Protein AF-A0A238H101-F1 (afdb_monomer_lite)

pLDDT: mean 77.86, std 15.3, range [40.0, 95.19]

Structure (mmCIF, N/CA/C/O backbone):
data_AF-A0A238H101-F1
#
_entry.id   AF-A0A238H101-F1
#
loop_
_atom_site.group_PDB
_atom_site.id
_atom_site.type_symbol
_atom_site.label_atom_id
_atom_site.label_alt_id
_atom_site.label_comp_id
_atom_site.label_asym_id
_atom_site.label_entity_id
_atom_site.label_seq_id
_atom_site.pdbx_PDB_ins_code
_atom_site.Cartn_x
_atom_site.Cartn_y
_atom_site.Cartn_z
_atom_site.occupancy
_atom_site.B_iso_or_equiv
_atom_site.auth_seq_id
_atom_site.auth_comp_id
_atom_site.auth_asym_id
_atom_site.auth_atom_id
_atom_site.pdbx_PDB_model_num
ATOM 1 N N . MET A 1 1 ? 76.999 6.712 -113.921 1.00 61.25 1 MET A N 1
ATOM 2 C CA . MET A 1 1 ? 75.638 7.157 -113.519 1.00 61.25 1 MET A CA 1
ATOM 3 C C . MET A 1 1 ? 74.693 6.025 -113.085 1.00 61.25 1 MET A C 1
ATOM 5 O O . MET A 1 1 ? 73.845 6.280 -112.244 1.00 61.25 1 MET A O 1
ATOM 9 N N . LYS A 1 2 ? 74.802 4.788 -113.606 1.00 60.25 2 LYS A N 1
ATOM 10 C CA . LYS A 1 2 ? 73.872 3.681 -113.271 1.00 60.25 2 LYS A CA 1
ATOM 11 C C . LYS A 1 2 ? 74.015 3.133 -111.837 1.00 60.25 2 LYS A C 1
ATOM 13 O O . LYS A 1 2 ? 73.009 2.891 -111.186 1.00 60.25 2 LYS A O 1
ATOM 18 N N . ILE A 1 3 ? 75.243 3.022 -111.322 1.00 70.19 3 ILE A N 1
ATOM 19 C CA . ILE A 1 3 ? 75.528 2.465 -109.981 1.00 70.19 3 ILE A CA 1
ATOM 20 C C . ILE A 1 3 ? 74.992 3.369 -108.859 1.00 70.19 3 ILE A C 1
ATOM 22 O O . ILE A 1 3 ? 74.410 2.877 -107.901 1.00 70.19 3 ILE A O 1
ATOM 26 N N . LEU A 1 4 ? 75.090 4.694 -109.025 1.00 67.25 4 LEU A N 1
ATOM 27 C CA . LEU A 1 4 ? 74.541 5.668 -108.070 1.00 67.25 4 LEU A CA 1
ATOM 28 C C . LEU A 1 4 ? 73.012 5.558 -107.941 1.00 67.25 4 LEU A C 1
ATOM 30 O O . LEU A 1 4 ? 72.488 5.653 -106.838 1.00 67.25 4 LEU A O 1
ATOM 34 N N . ARG A 1 5 ? 72.307 5.289 -109.051 1.00 66.75 5 ARG A N 1
ATOM 35 C CA . ARG A 1 5 ? 70.846 5.086 -109.055 1.00 66.75 5 ARG A CA 1
ATOM 36 C C . ARG A 1 5 ? 70.436 3.754 -108.422 1.00 66.75 5 ARG A C 1
ATOM 38 O O . ARG A 1 5 ? 69.412 3.688 -107.750 1.00 66.75 5 ARG A O 1
ATOM 45 N N . ALA A 1 6 ? 71.233 2.705 -108.623 1.00 73.12 6 ALA A N 1
ATOM 46 C CA . ALA A 1 6 ? 71.000 1.401 -108.005 1.00 73.12 6 ALA A CA 1
ATOM 47 C C . ALA A 1 6 ? 71.229 1.446 -106.485 1.00 73.12 6 ALA A C 1
ATOM 49 O O . ALA A 1 6 ? 70.418 0.917 -105.730 1.00 73.12 6 ALA A O 1
ATOM 50 N N . ALA A 1 7 ? 72.274 2.144 -106.033 1.00 76.19 7 ALA A N 1
ATOM 51 C CA . ALA A 1 7 ? 72.551 2.337 -104.612 1.00 76.19 7 ALA A CA 1
ATOM 52 C C . ALA A 1 7 ? 71.434 3.127 -103.909 1.00 76.19 7 ALA A C 1
ATOM 54 O O . ALA A 1 7 ? 70.973 2.715 -102.848 1.00 76.19 7 ALA A O 1
ATOM 55 N N . SER A 1 8 ? 70.928 4.205 -104.522 1.00 74.75 8 SER A N 1
ATOM 56 C CA . SER A 1 8 ? 69.800 4.961 -103.958 1.00 74.75 8 SER A CA 1
ATOM 57 C C . SER A 1 8 ? 68.511 4.138 -103.885 1.00 74.75 8 SER A C 1
ATOM 59 O O . SER A 1 8 ? 67.759 4.267 -102.923 1.00 74.75 8 SER A O 1
ATOM 61 N N . LEU A 1 9 ? 68.271 3.263 -104.868 1.00 81.31 9 LEU A N 1
ATOM 62 C CA . LEU A 1 9 ? 67.124 2.351 -104.862 1.00 81.31 9 LEU A CA 1
ATOM 63 C C . LEU A 1 9 ? 67.244 1.303 -103.755 1.00 81.31 9 LEU A C 1
ATOM 65 O O . LEU A 1 9 ? 66.276 1.072 -103.042 1.00 81.31 9 LEU A O 1
ATOM 69 N N . ALA A 1 10 ? 68.427 0.717 -103.570 1.00 80.31 10 ALA A N 1
ATOM 70 C CA . ALA A 1 10 ? 68.665 -0.277 -102.527 1.00 80.31 10 ALA A CA 1
ATOM 71 C C . ALA A 1 10 ? 68.526 0.312 -101.112 1.00 80.31 10 ALA A C 1
ATOM 73 O O . ALA A 1 10 ? 67.906 -0.310 -100.249 1.00 80.31 10 ALA A O 1
ATOM 74 N N . ILE A 1 11 ? 69.046 1.523 -100.886 1.00 80.81 11 ILE A N 1
ATOM 75 C CA . ILE A 1 11 ? 68.935 2.237 -99.603 1.00 80.81 11 ILE A CA 1
ATOM 76 C C . ILE A 1 11 ? 67.481 2.643 -99.334 1.00 80.81 11 ILE A C 1
ATOM 78 O O . ILE A 1 11 ? 66.971 2.439 -98.234 1.00 80.81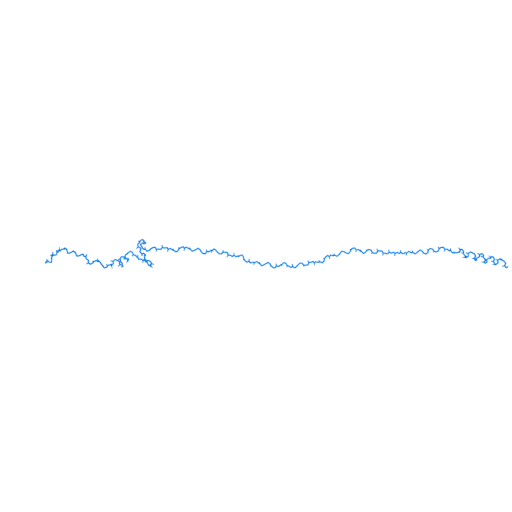 11 ILE A O 1
ATOM 82 N N . GLY A 1 12 ? 66.785 3.162 -100.351 1.00 79.12 12 GLY A N 1
ATOM 83 C CA . GLY A 1 12 ? 65.360 3.469 -100.248 1.00 79.12 12 GLY A CA 1
ATOM 84 C C . GLY A 1 12 ? 64.535 2.227 -99.915 1.00 79.12 12 GLY A C 1
ATOM 85 O O . GLY A 1 12 ? 63.669 2.280 -99.050 1.00 79.12 12 GLY A O 1
ATOM 86 N N . PHE A 1 13 ? 64.854 1.088 -100.535 1.00 78.69 13 PHE A N 1
ATOM 87 C CA . PHE A 1 13 ? 64.160 -0.170 -100.280 1.00 78.69 13 PHE A CA 1
ATOM 88 C C . PHE A 1 13 ? 64.410 -0.684 -98.858 1.00 78.69 13 PHE A C 1
ATOM 90 O O . PHE A 1 13 ? 63.467 -1.084 -98.192 1.00 78.69 13 PHE A O 1
ATOM 97 N N . THR A 1 14 ? 65.639 -0.607 -98.341 1.00 75.69 14 THR A N 1
ATOM 98 C CA . THR A 1 14 ? 65.942 -1.026 -96.957 1.00 75.69 14 THR A CA 1
ATOM 99 C C . THR A 1 14 ? 65.297 -0.125 -95.905 1.00 75.69 14 THR A C 1
ATOM 101 O O . THR A 1 14 ? 64.845 -0.632 -94.881 1.00 75.69 14 THR A O 1
ATOM 104 N N . ALA A 1 15 ? 65.165 1.179 -96.165 1.00 75.06 15 ALA A N 1
ATOM 105 C CA . ALA A 1 15 ? 64.456 2.094 -95.270 1.00 75.06 15 ALA A CA 1
ATOM 106 C C . ALA A 1 15 ? 62.962 1.741 -95.117 1.00 75.06 15 ALA A C 1
ATOM 108 O O . ALA A 1 15 ? 62.398 1.942 -94.044 1.00 75.06 15 ALA A O 1
ATOM 109 N N . LEU A 1 16 ? 62.338 1.158 -96.148 1.00 73.44 16 LEU A N 1
ATOM 110 C CA . LEU A 1 16 ? 60.937 0.715 -96.095 1.00 73.44 16 LEU A CA 1
ATOM 111 C C . LEU A 1 16 ? 60.719 -0.508 -95.189 1.00 73.44 16 LEU A C 1
ATOM 113 O O . LEU A 1 16 ? 59.608 -0.705 -94.707 1.00 73.44 16 LEU A O 1
ATOM 117 N N . PHE A 1 17 ? 61.755 -1.311 -94.929 1.00 70.00 17 PHE A N 1
ATOM 118 C CA . PHE A 1 17 ? 61.672 -2.489 -94.052 1.00 70.00 17 PHE A CA 1
ATOM 119 C C . PHE A 1 17 ? 62.157 -2.220 -92.619 1.00 70.00 17 PHE A C 1
ATOM 121 O O . PHE A 1 17 ? 62.110 -3.117 -91.782 1.00 70.00 17 PHE A O 1
ATOM 128 N N . ALA A 1 18 ? 62.592 -0.995 -92.302 1.00 73.44 18 ALA A N 1
ATOM 129 C CA . ALA A 1 18 ? 63.138 -0.641 -90.989 1.00 73.44 18 ALA A CA 1
ATOM 130 C C . ALA A 1 18 ? 62.073 -0.445 -89.884 1.00 73.44 18 ALA A C 1
ATOM 132 O O . ALA A 1 18 ? 62.400 -0.023 -88.773 1.00 73.44 18 ALA A O 1
ATOM 133 N N . SER A 1 19 ? 60.798 -0.736 -90.154 1.00 64.81 19 SER A N 1
ATOM 134 C CA . SER A 1 19 ? 59.721 -0.591 -89.173 1.00 64.81 19 SER A CA 1
ATOM 135 C C . SER A 1 19 ? 59.746 -1.722 -88.140 1.00 64.81 19 SER A C 1
ATOM 137 O O . SER A 1 19 ? 59.176 -2.791 -88.342 1.00 64.81 19 SER A O 1
ATOM 139 N N . GLY A 1 20 ? 60.401 -1.472 -87.005 1.00 72.12 20 GLY A N 1
ATOM 140 C CA . GLY A 1 20 ? 60.267 -2.298 -85.806 1.00 72.12 20 GLY A CA 1
ATOM 141 C C . GLY A 1 20 ? 58.871 -2.165 -85.186 1.00 72.12 20 GLY A C 1
ATOM 142 O O . GLY A 1 20 ? 58.291 -1.079 -85.164 1.00 72.12 20 GLY A O 1
ATOM 143 N N . ILE A 1 21 ? 58.326 -3.266 -84.663 1.00 65.88 21 ILE A N 1
ATOM 144 C CA . ILE A 1 21 ? 57.053 -3.254 -83.932 1.00 65.88 21 ILE A CA 1
ATOM 145 C C . ILE A 1 21 ? 57.305 -2.616 -82.559 1.00 65.88 21 ILE A C 1
ATOM 147 O O . ILE A 1 21 ? 57.847 -3.256 -81.659 1.00 65.88 21 ILE A O 1
ATOM 151 N N . VAL A 1 22 ? 56.915 -1.352 -82.383 1.00 66.94 22 VAL A N 1
ATOM 152 C CA . VAL A 1 22 ? 56.867 -0.721 -81.057 1.00 66.94 22 VAL A CA 1
ATOM 153 C C . VAL A 1 22 ? 55.576 -1.166 -80.375 1.00 66.94 22 VAL A C 1
ATOM 155 O O . VAL A 1 22 ? 54.504 -0.616 -80.614 1.00 66.94 22 VAL A O 1
ATOM 158 N N . LEU A 1 23 ? 55.670 -2.185 -79.521 1.00 67.19 23 LEU A N 1
ATOM 159 C CA . LEU A 1 23 ? 54.603 -2.532 -78.585 1.00 67.19 23 LEU A CA 1
ATOM 160 C C . LEU A 1 23 ? 54.648 -1.534 -77.423 1.00 67.19 23 LEU A C 1
ATOM 162 O O . LEU A 1 23 ? 55.274 -1.785 -76.395 1.00 67.19 23 LEU A O 1
ATOM 166 N N . ALA A 1 24 ? 54.004 -0.379 -77.592 1.00 71.56 24 ALA A N 1
ATOM 167 C CA . ALA A 1 24 ? 53.732 0.519 -76.477 1.00 71.56 24 ALA A CA 1
ATOM 168 C C . ALA A 1 24 ? 52.676 -0.149 -75.582 1.00 71.56 24 ALA A C 1
ATOM 170 O O . ALA A 1 24 ? 51.474 0.013 -75.780 1.00 71.56 24 ALA A O 1
ATOM 171 N N . GLY A 1 25 ? 53.127 -0.989 -74.650 1.00 74.81 25 GLY A N 1
ATOM 172 C CA . GLY A 1 25 ? 52.252 -1.661 -73.698 1.00 74.81 25 GLY A CA 1
ATOM 173 C C . GLY A 1 25 ? 51.564 -0.635 -72.804 1.00 74.81 25 GLY A C 1
ATOM 174 O O . GLY A 1 25 ? 52.190 -0.076 -71.905 1.00 74.81 25 GLY A O 1
ATOM 175 N N . VAL A 1 26 ? 50.278 -0.381 -73.044 1.00 77.44 26 VAL A N 1
ATOM 176 C CA . VAL A 1 26 ? 49.462 0.462 -72.167 1.00 77.44 26 VAL A CA 1
ATOM 177 C C . VAL A 1 26 ? 48.949 -0.407 -71.026 1.00 77.44 26 VAL A C 1
ATOM 179 O O . VAL A 1 26 ? 48.123 -1.293 -71.232 1.00 77.44 26 VAL A O 1
ATOM 182 N N . ASN A 1 27 ? 49.443 -0.151 -69.816 1.00 85.38 27 ASN A N 1
ATOM 183 C CA . ASN A 1 27 ? 48.938 -0.783 -68.603 1.00 85.38 27 ASN A CA 1
ATOM 184 C C . ASN A 1 27 ? 47.960 0.163 -67.911 1.00 85.38 27 ASN A C 1
ATOM 186 O O . ASN A 1 27 ? 48.336 1.260 -67.499 1.00 85.38 27 ASN A O 1
ATOM 190 N N . VAL A 1 28 ? 46.712 -0.279 -67.769 1.00 81.50 28 VAL A N 1
ATOM 191 C CA . VAL A 1 28 ? 45.685 0.436 -67.010 1.00 81.50 28 VAL A CA 1
ATOM 192 C C . VAL A 1 28 ? 45.486 -0.290 -65.687 1.00 81.50 28 VAL A C 1
ATOM 194 O O . VAL A 1 28 ? 44.939 -1.389 -65.644 1.00 81.50 28 VAL A O 1
ATOM 197 N N . GLY A 1 29 ? 45.951 0.326 -64.603 1.00 86.56 29 GLY A N 1
ATOM 198 C CA . GLY A 1 29 ? 45.656 -0.128 -63.250 1.00 86.56 29 GLY A CA 1
ATOM 199 C C . GLY A 1 29 ? 44.347 0.485 -62.768 1.00 86.56 29 GLY A C 1
ATOM 200 O O . GLY A 1 29 ? 44.238 1.707 -62.689 1.00 86.56 29 GLY A O 1
ATOM 201 N N . ILE A 1 30 ? 43.366 -0.349 -62.426 1.00 84.44 30 ILE A N 1
ATOM 202 C CA . ILE A 1 30 ? 42.133 0.094 -61.768 1.00 84.44 30 ILE A CA 1
ATOM 203 C C . ILE A 1 30 ? 42.224 -0.315 -60.303 1.00 84.44 30 ILE A C 1
ATOM 205 O O . ILE A 1 30 ? 42.272 -1.502 -59.984 1.00 84.44 30 ILE A O 1
ATOM 209 N N . ASN A 1 31 ? 42.253 0.668 -59.407 1.00 82.19 31 ASN A N 1
ATOM 210 C CA . ASN A 1 31 ? 42.154 0.408 -57.979 1.00 82.19 31 ASN A CA 1
ATOM 211 C C . ASN A 1 31 ? 40.673 0.377 -57.586 1.00 82.19 31 ASN A C 1
ATOM 213 O O . ASN A 1 31 ? 39.999 1.405 -57.613 1.00 82.19 31 ASN A O 1
ATOM 217 N N . VAL A 1 32 ? 40.161 -0.808 -57.252 1.00 81.88 32 VAL A N 1
ATOM 218 C CA . VAL A 1 32 ? 38.811 -0.953 -56.700 1.00 81.88 32 VAL A CA 1
ATOM 219 C C . VAL A 1 32 ? 38.930 -0.924 -55.183 1.00 81.88 32 VAL A C 1
ATOM 221 O O . VAL A 1 32 ? 39.160 -1.945 -54.537 1.00 81.88 32 VAL A O 1
ATOM 224 N N . GLY A 1 33 ? 38.809 0.273 -54.618 1.00 81.44 33 GLY A N 1
ATOM 225 C CA . GLY A 1 33 ? 38.718 0.444 -53.176 1.00 81.44 33 GLY A CA 1
ATOM 226 C C . GLY A 1 33 ? 37.369 -0.064 -52.684 1.00 81.44 33 GLY A C 1
ATOM 227 O O . GLY A 1 33 ? 36.350 0.587 -52.903 1.00 81.44 33 GLY A O 1
ATOM 228 N N . VAL A 1 34 ? 37.348 -1.214 -52.012 1.00 83.38 34 VAL A N 1
ATOM 229 C CA . VAL A 1 34 ? 36.191 -1.604 -51.201 1.00 83.38 34 VAL A CA 1
ATOM 230 C C . VAL A 1 34 ? 36.375 -0.940 -49.837 1.00 83.38 34 VAL A C 1
ATOM 232 O O . VAL A 1 34 ? 37.346 -1.265 -49.148 1.00 83.38 34 VAL A O 1
ATOM 235 N N . PRO A 1 35 ? 35.516 0.019 -49.445 1.00 82.00 35 PRO A N 1
ATOM 236 C CA . PRO A 1 35 ? 35.638 0.646 -48.140 1.00 82.00 35 PRO A CA 1
ATOM 237 C C .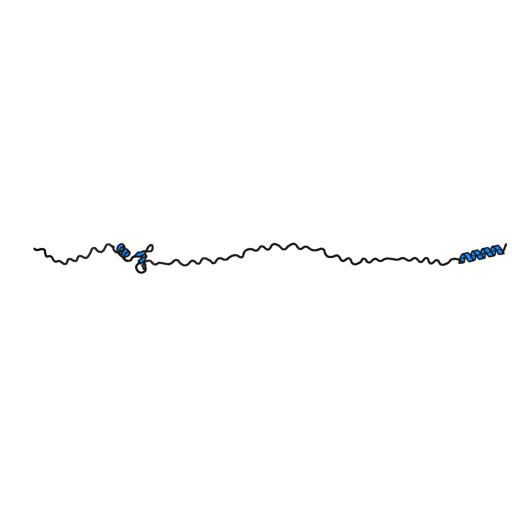 PRO A 1 35 ? 35.487 -0.417 -47.052 1.00 82.00 35 PRO A C 1
ATOM 239 O O . PRO A 1 35 ? 34.604 -1.276 -47.120 1.00 82.00 35 PRO A O 1
ATOM 242 N N . ALA A 1 36 ? 36.371 -0.365 -46.056 1.00 84.62 36 ALA A N 1
ATOM 243 C CA . ALA A 1 36 ? 36.288 -1.254 -44.909 1.00 84.62 36 ALA A CA 1
ATOM 244 C C . ALA A 1 36 ? 34.927 -1.075 -44.209 1.00 84.62 36 ALA A C 1
ATOM 246 O O . ALA A 1 36 ? 34.419 0.051 -44.152 1.00 84.62 36 ALA A O 1
ATOM 247 N N . PRO A 1 37 ? 34.331 -2.150 -43.661 1.00 83.69 37 PRO A N 1
ATOM 248 C CA . PRO A 1 37 ? 33.076 -2.045 -42.934 1.00 83.69 37 PRO A CA 1
ATOM 249 C C . PRO A 1 37 ? 33.209 -1.046 -41.782 1.00 83.69 37 PRO A C 1
ATOM 251 O O . PRO A 1 37 ? 34.031 -1.224 -40.882 1.00 83.69 37 PRO A O 1
ATOM 254 N N . VAL A 1 38 ? 32.399 0.011 -41.807 1.00 88.31 38 VAL A N 1
ATOM 255 C CA . VAL A 1 38 ? 32.323 0.970 -40.704 1.00 88.31 38 VAL A CA 1
ATOM 256 C C . VAL A 1 38 ? 31.319 0.437 -39.696 1.00 88.31 38 VAL A C 1
ATOM 258 O O . VAL A 1 38 ? 30.120 0.385 -39.968 1.00 88.31 38 VAL A O 1
ATOM 261 N N . TYR A 1 39 ? 31.809 0.038 -38.525 1.00 86.56 39 TYR A N 1
ATOM 262 C CA . TYR A 1 39 ? 30.935 -0.303 -37.412 1.00 86.56 39 TYR A CA 1
ATOM 263 C C . TYR A 1 39 ? 30.508 0.977 -36.696 1.00 86.56 39 TYR A C 1
ATOM 265 O O . TYR A 1 39 ? 31.315 1.638 -36.042 1.00 86.56 39 TYR A O 1
ATOM 273 N N . VAL A 1 40 ? 29.231 1.330 -36.825 1.00 87.94 40 VAL A N 1
ATOM 274 C CA . VAL A 1 40 ? 28.633 2.430 -36.067 1.00 87.94 40 VAL A CA 1
ATOM 275 C C . VAL A 1 40 ? 28.028 1.846 -34.800 1.00 87.94 40 VAL A C 1
ATOM 277 O O . VAL A 1 40 ? 27.080 1.063 -34.858 1.00 87.94 40 VAL A O 1
ATOM 280 N N . ALA A 1 41 ? 28.580 2.224 -33.649 1.00 89.69 41 ALA A N 1
ATOM 281 C CA . ALA A 1 41 ? 27.949 1.913 -32.376 1.00 89.69 41 ALA A CA 1
ATOM 282 C C . ALA A 1 41 ? 26.594 2.645 -32.295 1.00 89.69 41 ALA A C 1
ATOM 284 O O . ALA A 1 41 ? 26.539 3.842 -32.595 1.00 89.69 41 ALA A O 1
ATOM 285 N N . PRO A 1 42 ? 25.505 1.964 -31.896 1.00 88.00 42 PRO A N 1
ATOM 286 C CA . PRO A 1 42 ? 24.221 2.617 -31.683 1.00 88.00 42 PRO A CA 1
ATOM 287 C C . PRO A 1 42 ? 24.343 3.754 -30.666 1.00 88.00 42 PRO A C 1
ATOM 289 O O . PRO A 1 42 ? 25.037 3.623 -29.656 1.00 88.00 42 PRO A O 1
ATOM 292 N N . ALA A 1 43 ? 23.647 4.863 -30.919 1.00 90.56 43 ALA A N 1
ATOM 293 C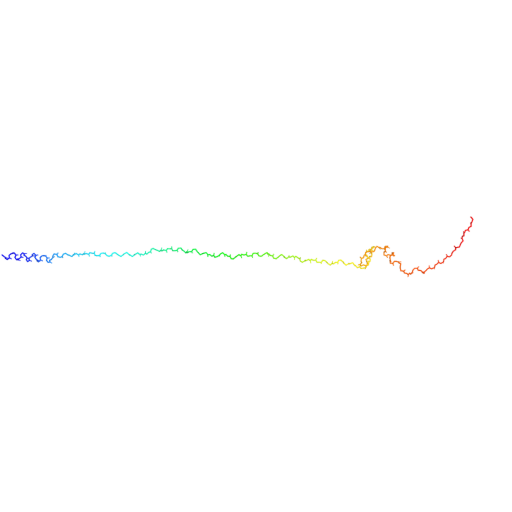 CA . ALA A 1 43 ? 23.573 5.952 -29.956 1.00 90.56 43 ALA A CA 1
ATOM 294 C C . ALA A 1 43 ? 22.907 5.460 -28.653 1.00 90.56 43 ALA A C 1
ATOM 296 O O . ALA A 1 43 ? 21.931 4.704 -28.722 1.00 90.56 43 ALA A O 1
ATOM 297 N N . PRO A 1 44 ? 23.388 5.888 -27.471 1.00 88.50 44 PRO A N 1
ATOM 298 C CA . PRO A 1 44 ? 22.721 5.584 -26.213 1.00 88.50 44 PRO A CA 1
ATOM 299 C C . PRO A 1 44 ? 21.280 6.102 -26.230 1.00 88.50 44 PRO A C 1
ATOM 301 O O . PRO A 1 44 ? 21.039 7.290 -26.449 1.00 88.50 44 PRO A O 1
ATOM 304 N N . VAL A 1 45 ? 20.319 5.213 -25.986 1.00 91.56 45 VAL A N 1
ATOM 305 C CA . VAL A 1 45 ? 18.916 5.594 -25.801 1.00 91.56 45 VAL A CA 1
ATOM 306 C C . VAL A 1 45 ? 18.686 5.829 -24.317 1.00 91.56 45 VAL A C 1
ATOM 308 O O . VAL A 1 45 ? 18.760 4.899 -23.514 1.00 91.56 45 VAL A O 1
ATOM 311 N N . TYR A 1 46 ? 18.400 7.075 -23.948 1.00 90.12 46 TYR A N 1
ATOM 312 C CA . TYR A 1 46 ? 18.004 7.407 -22.586 1.00 90.12 46 TYR A CA 1
ATOM 313 C C . TYR A 1 46 ? 16.513 7.147 -22.406 1.00 90.12 46 TYR A C 1
ATOM 315 O O . TYR A 1 46 ? 15.677 7.785 -23.045 1.00 90.12 46 TYR A O 1
ATOM 323 N N . ALA A 1 47 ? 16.183 6.215 -21.514 1.00 89.38 47 ALA A N 1
ATOM 324 C CA . ALA A 1 47 ? 14.820 6.068 -21.036 1.00 89.38 47 ALA A CA 1
ATOM 325 C C . ALA A 1 47 ? 14.513 7.188 -20.027 1.00 89.38 47 ALA A C 1
ATOM 327 O O . ALA A 1 47 ? 15.366 7.503 -19.189 1.00 89.38 47 ALA A O 1
ATOM 328 N N . PRO A 1 48 ? 13.313 7.789 -20.076 1.00 91.56 48 PRO A N 1
ATOM 329 C CA . PRO A 1 48 ? 12.882 8.685 -19.019 1.00 91.56 48 PRO A CA 1
ATOM 330 C C . PRO A 1 48 ? 12.827 7.929 -17.681 1.00 91.56 48 PRO A C 1
ATOM 332 O O . PRO A 1 48 ? 12.523 6.731 -17.661 1.00 91.56 48 PRO A O 1
ATOM 335 N N . PRO A 1 49 ? 13.120 8.608 -16.558 1.00 90.75 49 PRO A N 1
ATOM 336 C CA . PRO A 1 49 ? 13.017 7.993 -15.246 1.00 90.75 49 PRO A CA 1
ATOM 337 C C . PRO A 1 49 ? 11.574 7.527 -14.987 1.00 90.75 49 PRO A C 1
ATOM 339 O O . PRO A 1 49 ? 10.627 8.188 -15.428 1.00 90.75 49 PRO A O 1
ATOM 342 N N . PRO A 1 50 ? 11.384 6.398 -14.281 1.00 91.62 50 PRO A N 1
ATOM 343 C CA . PRO A 1 50 ? 10.055 5.912 -13.940 1.00 91.62 50 PRO A CA 1
ATOM 344 C C . PRO A 1 50 ? 9.291 6.947 -13.096 1.00 91.62 50 PRO A C 1
ATOM 346 O O . PRO A 1 50 ? 9.911 7.710 -12.346 1.00 91.62 50 PRO A O 1
ATOM 349 N N . PRO A 1 51 ? 7.951 6.990 -13.203 1.00 91.94 51 PRO A N 1
ATOM 350 C CA . PRO A 1 51 ? 7.142 7.930 -12.443 1.00 91.94 51 PRO A CA 1
ATOM 351 C C . PRO A 1 51 ? 7.336 7.735 -10.928 1.00 91.94 51 PRO A C 1
ATOM 353 O O . PRO A 1 51 ? 7.545 6.604 -10.477 1.00 91.94 51 PRO A O 1
ATOM 356 N N . PRO A 1 52 ? 7.247 8.813 -10.126 1.00 88.88 52 PRO A N 1
ATOM 357 C CA . PRO A 1 52 ? 7.385 8.723 -8.678 1.00 88.88 52 PRO A CA 1
ATOM 358 C C . PRO A 1 52 ? 6.342 7.780 -8.075 1.00 88.88 52 PRO A C 1
ATOM 360 O O . PRO A 1 52 ? 5.145 7.911 -8.334 1.00 88.88 52 PRO A O 1
ATOM 363 N N . VAL A 1 53 ? 6.791 6.853 -7.229 1.00 89.12 53 VAL A N 1
ATOM 364 C CA . VAL A 1 53 ? 5.889 6.009 -6.441 1.00 89.12 53 VAL A CA 1
ATOM 365 C C . VAL A 1 53 ? 5.449 6.798 -5.213 1.00 89.12 53 VAL A C 1
ATOM 367 O O . VAL A 1 53 ? 6.251 7.069 -4.319 1.00 89.12 53 VAL A O 1
ATOM 370 N N . VAL A 1 54 ? 4.171 7.173 -5.167 1.00 86.62 54 VAL A N 1
ATOM 371 C CA . VAL A 1 54 ? 3.570 7.796 -3.984 1.00 86.62 54 VAL A CA 1
ATOM 372 C C . VAL A 1 54 ? 3.122 6.691 -3.034 1.00 86.62 54 VAL A C 1
ATOM 374 O O . VAL A 1 54 ? 2.152 5.983 -3.298 1.00 86.62 54 VAL A O 1
ATOM 377 N N . TYR A 1 55 ? 3.831 6.546 -1.917 1.00 84.00 55 TYR A N 1
ATOM 378 C CA . TYR A 1 55 ? 3.407 5.667 -0.833 1.00 84.00 55 TYR A CA 1
ATOM 379 C C . TYR A 1 55 ? 2.387 6.392 0.035 1.00 84.00 55 TYR A C 1
ATOM 381 O O . TYR A 1 55 ? 2.716 7.341 0.745 1.00 84.00 55 TYR A O 1
ATOM 389 N N . GLN A 1 56 ? 1.143 5.928 -0.019 1.00 86.62 56 GLN A N 1
ATOM 390 C CA . GLN A 1 56 ? 0.134 6.321 0.954 1.00 86.62 56 GLN A CA 1
ATOM 391 C C . GLN A 1 56 ? 0.281 5.461 2.220 1.00 86.62 56 GLN A C 1
ATOM 393 O O . GLN A 1 56 ? 0.450 4.242 2.107 1.00 86.62 56 GLN A O 1
ATOM 398 N N . PRO A 1 57 ? 0.229 6.062 3.422 1.00 87.25 57 PRO A N 1
ATOM 399 C CA . PRO A 1 57 ? 0.205 5.305 4.665 1.00 87.25 57 PRO A CA 1
ATOM 400 C C . PRO A 1 57 ? -0.964 4.319 4.671 1.00 87.25 57 PRO A C 1
ATOM 402 O O . PRO A 1 57 ? -2.073 4.660 4.255 1.00 87.25 57 PRO A O 1
ATOM 405 N N . ALA A 1 58 ? -0.723 3.102 5.159 1.00 87.06 58 ALA A N 1
ATOM 406 C CA . ALA A 1 58 ? -1.800 2.143 5.358 1.00 87.06 58 ALA A CA 1
ATOM 407 C C . ALA A 1 58 ? -2.825 2.718 6.359 1.00 87.06 58 ALA A C 1
ATOM 409 O O . ALA A 1 58 ? -2.418 3.285 7.380 1.00 87.06 58 ALA A O 1
ATOM 410 N N . PRO A 1 59 ? -4.138 2.588 6.098 1.00 84.81 59 PRO A N 1
ATOM 411 C CA . PRO A 1 59 ? -5.153 3.039 7.036 1.00 84.81 59 PRO A CA 1
ATOM 412 C C . PRO A 1 59 ? -5.024 2.269 8.354 1.00 84.81 59 PRO A C 1
ATOM 414 O O . PRO A 1 59 ? -5.055 1.038 8.385 1.00 84.81 59 PRO A O 1
ATOM 417 N N . VAL A 1 60 ? -4.880 3.009 9.453 1.00 89.12 60 VAL A N 1
ATOM 418 C CA . VAL A 1 60 ? -4.871 2.444 10.804 1.00 89.12 60 VAL A CA 1
ATOM 419 C C . VAL A 1 60 ? 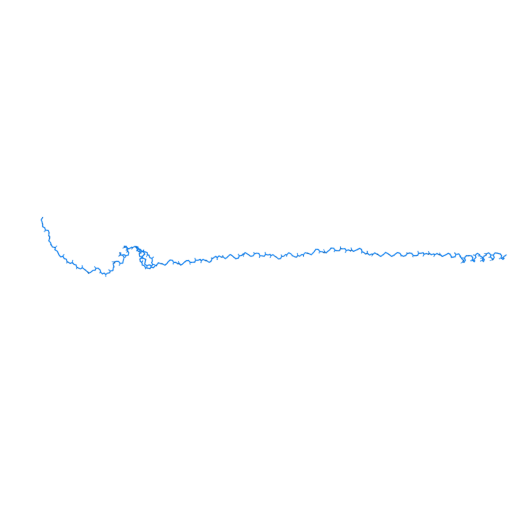-6.318 2.266 11.246 1.00 89.12 60 VAL A C 1
ATOM 421 O O . VAL A 1 60 ? -7.012 3.239 11.536 1.00 89.12 60 VAL A O 1
ATOM 424 N N . TYR A 1 61 ? -6.782 1.019 11.300 1.00 85.94 61 TYR A N 1
ATOM 425 C CA . TYR A 1 61 ? -8.082 0.702 11.882 1.00 85.94 61 TYR A CA 1
ATOM 426 C C . TYR A 1 61 ? -7.976 0.707 13.403 1.00 85.94 61 TYR A C 1
ATOM 428 O O . TYR A 1 61 ? -7.327 -0.153 13.998 1.00 85.94 61 TYR A O 1
ATOM 436 N N . MET A 1 62 ? -8.630 1.677 14.036 1.00 86.38 62 MET A N 1
ATOM 437 C CA . MET A 1 62 ? -8.834 1.643 15.477 1.00 86.38 62 MET A CA 1
ATOM 438 C C . MET A 1 62 ? -9.977 0.681 15.816 1.00 86.38 62 MET A C 1
ATOM 440 O O . MET A 1 62 ? -11.020 0.723 15.155 1.00 86.38 62 MET A O 1
ATOM 444 N N . PRO A 1 63 ? -9.819 -0.166 16.847 1.00 85.81 63 PRO A N 1
ATOM 445 C CA . PRO A 1 63 ? -10.928 -0.957 17.353 1.00 85.81 63 PRO A CA 1
ATOM 446 C C . PRO A 1 63 ? -12.055 -0.028 17.812 1.00 85.81 63 PRO A C 1
ATOM 448 O O . PRO A 1 63 ? -11.813 1.011 18.431 1.00 85.81 63 PRO A O 1
ATOM 451 N N . ALA A 1 64 ? -13.293 -0.405 17.491 1.00 86.06 64 ALA A N 1
ATOM 452 C CA . ALA A 1 64 ? -14.461 0.331 17.947 1.00 86.06 64 ALA A CA 1
ATOM 453 C C . ALA A 1 64 ? -14.497 0.343 19.488 1.00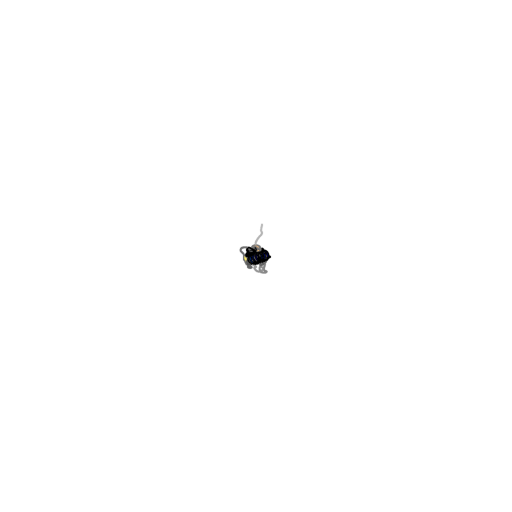 86.06 64 ALA A C 1
ATOM 455 O O . ALA A 1 64 ? -14.209 -0.687 20.108 1.00 86.06 64 ALA A O 1
ATOM 456 N N . PRO A 1 65 ? -14.848 1.475 20.124 1.00 83.19 65 PRO A N 1
ATOM 457 C CA . PRO A 1 65 ? -15.020 1.515 21.567 1.00 83.19 65 PRO A CA 1
ATOM 458 C C . PRO A 1 65 ? -16.104 0.519 21.990 1.00 83.19 65 PRO A C 1
ATOM 460 O O . PRO A 1 65 ? -17.227 0.542 21.485 1.00 83.19 65 PRO A O 1
ATOM 463 N N . VAL A 1 66 ? -15.756 -0.367 22.923 1.00 86.31 66 VAL A N 1
ATOM 464 C CA . VAL A 1 66 ? -16.708 -1.294 23.538 1.00 86.31 66 VAL A CA 1
ATOM 465 C C . VAL A 1 66 ? -17.401 -0.560 24.681 1.00 86.31 66 VAL A C 1
ATOM 467 O O . VAL A 1 66 ? -16.776 -0.248 25.694 1.00 86.31 66 VAL A O 1
ATOM 470 N N . TYR A 1 67 ? -18.695 -0.287 24.526 1.00 85.12 67 TYR A N 1
ATOM 471 C CA . TYR A 1 67 ? -19.515 0.258 25.604 1.00 85.12 67 TYR A CA 1
ATOM 472 C C . TYR A 1 67 ? -20.049 -0.887 26.464 1.00 85.12 67 TYR A C 1
ATOM 474 O O . TYR A 1 67 ? -20.855 -1.697 26.006 1.00 85.12 67 TYR A O 1
ATOM 482 N N . ALA A 1 68 ? -19.598 -0.957 27.715 1.00 86.38 68 ALA A N 1
ATOM 483 C CA . ALA A 1 68 ? -20.221 -1.828 28.701 1.00 86.38 68 ALA A CA 1
ATOM 484 C C . ALA A 1 68 ? -21.608 -1.271 29.080 1.00 86.38 68 ALA A C 1
ATOM 486 O O . ALA A 1 68 ? -21.763 -0.048 29.180 1.00 86.38 68 ALA A O 1
ATOM 487 N N . PRO A 1 69 ? -22.615 -2.132 29.309 1.00 83.31 69 PRO A N 1
ATOM 488 C CA . PRO A 1 69 ? -23.893 -1.681 29.839 1.00 83.31 69 PRO A CA 1
ATOM 489 C C . PRO A 1 69 ? -23.685 -1.023 31.207 1.00 83.31 69 PRO A C 1
ATOM 491 O O . PRO A 1 69 ? -22.912 -1.511 32.036 1.00 83.31 69 PRO A O 1
ATOM 494 N N . ALA A 1 70 ? -24.379 0.092 31.442 1.00 82.69 70 ALA A N 1
ATOM 495 C CA . ALA A 1 70 ? -24.366 0.743 32.745 1.00 82.69 70 ALA A CA 1
ATOM 496 C C . ALA A 1 70 ? -24.918 -0.217 33.819 1.00 82.69 70 ALA A C 1
ATOM 498 O O . ALA A 1 70 ? -25.870 -0.956 33.542 1.00 82.69 70 ALA A O 1
ATOM 499 N N . PRO A 1 71 ? -24.357 -0.216 35.041 1.00 81.44 71 PRO A N 1
ATOM 500 C CA . PRO A 1 71 ? -24.896 -1.018 36.131 1.00 81.44 71 PRO A CA 1
ATOM 501 C C . PRO A 1 71 ? -26.342 -0.603 36.428 1.00 81.44 71 PRO A C 1
ATOM 503 O O . PRO A 1 71 ? -26.641 0.581 36.587 1.00 81.44 71 PRO A O 1
ATOM 506 N N . VAL A 1 72 ? -27.237 -1.587 36.518 1.00 87.75 72 VAL A N 1
ATOM 507 C CA . VAL A 1 72 ? -28.645 -1.373 36.872 1.00 87.75 72 VAL A CA 1
ATOM 508 C C . VAL A 1 72 ? -28.815 -1.610 38.369 1.00 87.75 72 VAL A C 1
ATOM 510 O O . VAL A 1 72 ? -28.581 -2.714 38.855 1.00 87.75 72 VAL A O 1
ATOM 513 N N . ILE A 1 73 ? -29.233 -0.574 39.098 1.00 90.25 73 ILE A N 1
ATOM 514 C CA . ILE A 1 73 ? -29.589 -0.668 40.518 1.00 90.25 73 ILE A CA 1
ATOM 515 C C . ILE A 1 73 ? -31.109 -0.582 40.625 1.00 90.25 73 ILE A C 1
ATOM 517 O O . ILE A 1 73 ? -31.704 0.460 40.343 1.00 90.25 73 ILE A O 1
ATOM 521 N N . THR A 1 74 ? -31.745 -1.676 41.035 1.00 94.06 74 THR A N 1
ATOM 522 C CA . THR A 1 74 ? -33.195 -1.710 41.264 1.00 94.06 74 THR A CA 1
ATOM 523 C C . THR A 1 74 ? -33.555 -0.926 42.526 1.00 94.06 74 THR A C 1
ATOM 525 O O . THR A 1 74 ? -32.816 -0.952 43.511 1.00 94.06 74 THR A O 1
ATOM 528 N N . ILE A 1 75 ? -34.698 -0.238 42.520 1.00 94.19 75 ILE A N 1
ATOM 529 C CA . ILE A 1 75 ? -35.266 0.388 43.724 1.00 94.19 75 ILE A CA 1
ATOM 530 C C . ILE A 1 75 ? -35.526 -0.703 44.765 1.00 94.19 75 ILE A C 1
ATOM 532 O O . ILE A 1 75 ? -36.140 -1.722 44.448 1.00 94.19 75 ILE A O 1
ATOM 536 N N . GLY A 1 76 ? -35.063 -0.499 45.998 1.00 93.50 76 GLY A N 1
ATOM 537 C CA . GLY A 1 76 ? -35.240 -1.491 47.054 1.00 93.50 76 GLY A CA 1
ATOM 538 C C . GLY A 1 76 ? -34.077 -1.600 48.028 1.00 93.50 76 GLY A C 1
ATOM 539 O O . GLY A 1 76 ? -33.144 -0.798 48.030 1.00 93.50 76 GLY A O 1
ATOM 540 N N . TRP A 1 77 ? -34.149 -2.621 48.878 1.00 95.19 77 TRP A N 1
ATOM 541 C CA . TRP A 1 77 ? -33.118 -2.925 49.864 1.00 95.19 77 TRP A CA 1
ATOM 542 C C . TRP A 1 77 ? -31.926 -3.644 49.232 1.00 95.19 77 TRP A C 1
ATOM 544 O O . TRP A 1 77 ? -32.067 -4.714 48.649 1.00 95.19 77 TRP A O 1
ATOM 554 N N . HIS A 1 78 ? -30.743 -3.078 49.441 1.00 93.31 78 HIS A N 1
ATOM 555 C CA . HIS A 1 78 ? -29.435 -3.627 49.101 1.00 93.31 78 HIS A CA 1
ATOM 556 C C . HIS A 1 78 ? -28.653 -3.809 50.405 1.00 93.31 78 HIS A C 1
ATOM 558 O O . HIS A 1 78 ? -27.879 -2.945 50.822 1.00 93.31 78 HIS A O 1
ATOM 564 N N . GLY A 1 79 ? -28.941 -4.911 51.102 1.00 92.56 79 GLY A N 1
ATOM 565 C CA . GLY A 1 79 ? -28.456 -5.162 52.459 1.00 92.56 79 GLY A CA 1
ATOM 566 C C . GLY A 1 79 ? -29.121 -4.235 53.480 1.00 92.56 79 GLY A C 1
ATOM 567 O O . GLY A 1 79 ? -30.337 -4.230 53.666 1.00 92.56 79 GLY A O 1
ATOM 568 N N . ASP A 1 80 ? -28.316 -3.449 54.173 1.00 92.56 80 ASP A N 1
ATOM 569 C CA . ASP A 1 80 ? -28.681 -2.503 55.229 1.00 92.56 80 ASP A CA 1
ATOM 570 C C . ASP A 1 80 ? -28.976 -1.086 54.708 1.00 92.56 80 ASP A C 1
ATOM 572 O O . ASP A 1 80 ? -29.289 -0.186 55.493 1.00 92.56 80 ASP A O 1
ATOM 576 N N . ARG A 1 81 ? -28.968 -0.900 53.381 1.00 94.44 81 ARG A N 1
ATOM 577 C CA . ARG A 1 81 ? -29.323 0.362 52.727 1.00 94.44 81 ARG A CA 1
ATOM 578 C C . ARG A 1 81 ? -30.449 0.181 51.710 1.00 94.44 81 ARG A C 1
ATOM 580 O O . ARG A 1 81 ? -30.447 -0.775 50.946 1.00 94.44 81 ARG A O 1
ATOM 587 N N . TYR A 1 82 ? -31.388 1.113 51.669 1.00 94.00 82 TYR A N 1
ATOM 588 C CA . TYR A 1 82 ? -32.465 1.195 50.691 1.00 94.00 82 TYR A CA 1
ATOM 589 C C . TYR A 1 82 ? -32.117 2.211 49.598 1.00 94.00 82 TYR A C 1
ATOM 591 O O . TYR A 1 82 ? -31.738 3.337 49.902 1.00 94.00 82 TYR A O 1
ATOM 599 N N . TRP A 1 83 ? -32.239 1.831 48.331 1.00 94.62 83 TRP A N 1
ATOM 600 C CA . TRP A 1 83 ? -32.071 2.720 47.184 1.00 94.62 83 TRP A CA 1
ATOM 601 C C . TRP A 1 83 ? -33.431 3.239 46.718 1.00 94.62 83 TRP A C 1
ATOM 603 O O . TRP A 1 83 ? -34.296 2.446 46.343 1.00 94.62 83 TRP A O 1
ATOM 613 N N . ASP A 1 84 ? -33.608 4.561 46.702 1.00 91.88 84 ASP A N 1
ATOM 614 C CA . ASP A 1 84 ? -34.857 5.215 46.280 1.00 91.88 84 ASP A CA 1
ATOM 615 C C . ASP A 1 84 ? -34.865 5.662 44.804 1.00 91.88 84 ASP A C 1
ATOM 617 O O . ASP A 1 84 ? -35.820 6.289 44.349 1.00 91.88 84 ASP A O 1
ATOM 621 N N . GLY A 1 85 ? -33.806 5.354 44.045 1.00 93.00 85 GLY A N 1
ATOM 622 C CA . GLY A 1 85 ? -33.611 5.838 42.674 1.00 93.00 85 GLY A CA 1
ATOM 623 C C . GLY A 1 85 ? -32.703 7.067 42.561 1.00 93.00 85 GLY A C 1
ATOM 624 O O . GLY A 1 85 ? -32.301 7.416 41.452 1.00 93.00 85 GLY A O 1
ATOM 625 N N . ARG A 1 86 ? -32.362 7.723 43.677 1.00 92.62 86 ARG A N 1
ATOM 626 C CA . ARG A 1 86 ? -31.506 8.922 43.710 1.00 92.62 86 ARG A CA 1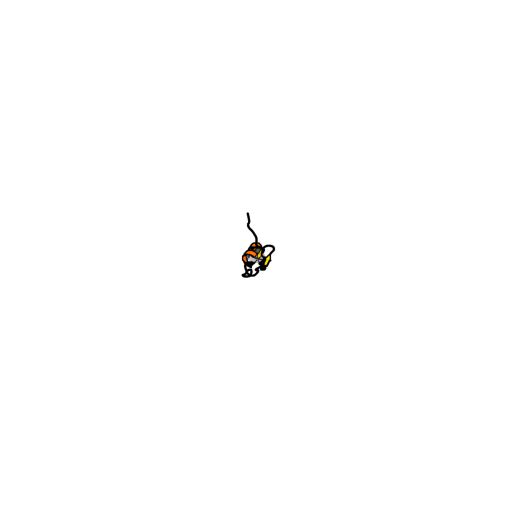
ATOM 627 C C . ARG A 1 86 ? -30.397 8.838 44.752 1.00 92.62 86 ARG A C 1
ATOM 629 O O . ARG A 1 86 ? -29.293 9.316 44.502 1.00 92.62 86 ARG A O 1
ATOM 636 N N . ARG A 1 87 ? -30.680 8.262 45.919 1.00 93.50 87 ARG A N 1
ATOM 637 C CA . ARG A 1 87 ? -29.739 8.098 47.025 1.00 93.50 87 ARG A CA 1
ATOM 638 C C . ARG A 1 87 ? -29.979 6.793 47.772 1.00 93.50 87 ARG A C 1
ATOM 640 O O . ARG A 1 87 ? -31.045 6.182 47.716 1.00 93.50 87 ARG A O 1
ATOM 647 N N . TYR A 1 88 ? -28.962 6.400 48.528 1.00 94.38 88 TYR A N 1
ATOM 648 C CA . TYR A 1 88 ? -29.111 5.367 49.538 1.00 94.38 88 TYR A CA 1
ATOM 649 C C . TYR A 1 88 ? -29.647 5.964 50.842 1.00 94.38 88 TYR A C 1
ATOM 651 O O . TYR A 1 88 ? -29.293 7.083 51.228 1.00 94.38 88 TYR A O 1
ATOM 659 N N . TRP A 1 89 ? -30.472 5.170 51.510 1.00 94.50 89 TRP A N 1
ATOM 660 C CA . TRP A 1 89 ? -30.968 5.371 52.857 1.00 94.50 89 TRP A CA 1
ATOM 661 C C . TRP A 1 89 ? -30.481 4.224 53.739 1.00 94.50 89 TRP A C 1
ATOM 663 O O . TRP A 1 89 ? -30.780 3.070 53.465 1.00 94.50 89 TRP A O 1
ATOM 673 N N . GLY A 1 90 ? -29.745 4.496 54.804 1.00 94.12 90 GLY A N 1
ATOM 674 C CA . GLY A 1 90 ? -29.508 3.549 55.883 1.00 94.12 90 GLY A CA 1
ATOM 675 C C . GLY A 1 90 ? -30.815 3.083 56.525 1.00 94.12 90 GLY A C 1
ATOM 676 O O . GLY A 1 90 ? -31.832 3.781 56.537 1.00 94.12 90 GLY A O 1
ATOM 677 N N . ARG A 1 91 ? -30.785 1.878 57.087 1.00 89.81 91 ARG A N 1
ATOM 678 C CA . ARG A 1 91 ? -31.970 1.227 57.644 1.00 89.81 91 ARG A CA 1
ATOM 679 C C . ARG A 1 91 ? -32.721 2.085 58.665 1.00 89.81 91 ARG A C 1
ATOM 681 O O . ARG A 1 91 ? -33.923 2.300 58.525 1.00 89.81 91 ARG A O 1
ATOM 688 N N . ASP A 1 92 ? -32.003 2.639 59.634 1.00 88.12 92 ASP A N 1
ATOM 689 C CA . ASP A 1 92 ? -32.603 3.425 60.716 1.00 88.12 92 ASP A CA 1
ATOM 690 C C . ASP A 1 92 ? -33.122 4.787 60.249 1.00 88.12 92 ASP A C 1
ATOM 692 O O . ASP A 1 92 ? -34.093 5.313 60.796 1.00 88.12 92 ASP A O 1
ATOM 696 N N . GLU A 1 93 ? -32.479 5.392 59.248 1.00 87.88 93 GLU A N 1
ATOM 697 C CA . GLU A 1 93 ? -32.951 6.653 58.674 1.00 87.88 93 GLU A CA 1
ATOM 698 C C . GLU A 1 93 ? -34.186 6.455 57.805 1.00 87.88 93 GLU A C 1
ATOM 700 O O . GLU A 1 93 ? -35.123 7.243 57.921 1.00 87.88 93 GLU A O 1
ATOM 705 N N . TRP A 1 94 ? -34.246 5.372 57.024 1.00 89.00 94 TRP A N 1
ATOM 706 C CA . TRP A 1 94 ? -35.442 5.008 56.274 1.00 89.00 94 TRP A CA 1
ATOM 707 C C . TRP A 1 94 ? -36.640 4.828 57.207 1.00 89.00 94 TRP A C 1
ATOM 709 O O . TRP A 1 94 ? -37.684 5.432 56.973 1.00 89.00 94 TRP A O 1
ATOM 719 N N . TYR A 1 95 ? -36.480 4.084 58.309 1.00 84.38 95 TYR A N 1
ATOM 720 C CA . TYR A 1 95 ? -37.544 3.905 59.299 1.00 84.38 95 TYR A CA 1
ATOM 721 C C . TYR A 1 95 ? -37.922 5.196 60.024 1.00 84.38 95 TYR A C 1
ATOM 723 O O . TYR A 1 95 ? -39.099 5.414 60.283 1.00 84.38 95 TYR A O 1
ATOM 731 N N . ARG A 1 96 ? -36.980 6.094 60.324 1.00 85.19 96 ARG A N 1
ATOM 732 C CA . ARG A 1 96 ? -37.330 7.403 60.903 1.00 85.19 96 ARG A CA 1
ATOM 733 C C . ARG A 1 96 ? -38.089 8.291 59.921 1.00 85.19 96 ARG A C 1
ATOM 735 O O . ARG A 1 96 ? -38.991 9.011 60.340 1.00 85.19 96 ARG A O 1
ATOM 742 N N . HIS A 1 97 ? -37.719 8.247 58.644 1.00 81.94 97 HIS A N 1
ATOM 743 C CA . HIS A 1 97 ? -38.292 9.101 57.608 1.00 81.94 97 HIS A CA 1
ATOM 744 C C . HIS A 1 97 ? -39.647 8.583 57.098 1.00 81.94 97 HIS A C 1
ATOM 746 O O . HIS A 1 97 ? -40.558 9.372 56.882 1.00 81.94 97 HIS A O 1
ATOM 752 N N . HIS A 1 98 ? -39.806 7.261 56.977 1.00 76.88 98 HIS A N 1
ATOM 753 C CA . HIS A 1 98 ? -41.014 6.609 56.455 1.00 76.88 98 HIS A CA 1
ATOM 754 C C . HIS A 1 98 ? -41.891 5.969 57.543 1.00 76.88 98 HIS A C 1
ATOM 756 O O . HIS A 1 98 ? -43.036 5.617 57.283 1.00 76.88 98 HIS A O 1
ATOM 762 N N . GLY A 1 99 ? -41.394 5.835 58.775 1.00 64.88 99 GLY A N 1
ATOM 763 C CA . GLY A 1 99 ? -42.117 5.247 59.910 1.00 64.88 99 GLY A CA 1
ATOM 764 C C . GLY A 1 99 ? -43.033 6.210 60.667 1.00 64.88 99 GLY A C 1
ATOM 765 O O . GLY A 1 99 ? -43.552 5.846 61.719 1.00 64.88 99 GLY A O 1
ATOM 766 N N . ARG A 1 100 ? -43.270 7.423 60.155 1.00 60.78 100 ARG A N 1
ATOM 767 C CA . ARG A 1 100 ? -44.302 8.338 60.669 1.00 60.78 100 ARG A CA 1
ATOM 768 C C . ARG A 1 100 ? -45.395 8.571 59.627 1.00 60.78 100 ARG A C 1
ATOM 770 O O . ARG A 1 100 ? -45.587 9.680 59.145 1.00 60.78 100 ARG A O 1
ATOM 777 N N . GLY A 1 101 ? -46.117 7.506 59.288 1.00 50.44 101 GLY A N 1
ATOM 778 C CA . GLY A 1 101 ? -47.458 7.636 58.716 1.00 50.44 101 GLY A CA 1
ATOM 779 C C . GLY A 1 101 ? -48.471 8.027 59.810 1.00 50.44 101 GLY A C 1
ATOM 780 O O . GLY A 1 101 ? -48.303 7.605 60.958 1.00 50.44 101 GLY A O 1
ATOM 781 N N . PRO A 1 102 ? -49.506 8.829 59.499 1.00 49.19 102 PRO A N 1
ATOM 782 C CA . PRO A 1 102 ? -50.539 9.232 60.453 1.00 49.19 102 PRO A CA 1
ATOM 783 C C . PRO A 1 102 ? -51.413 8.021 60.811 1.00 49.19 102 PRO A C 1
ATOM 785 O O . PRO A 1 102 ? -52.314 7.658 60.060 1.00 49.19 102 PRO A O 1
ATOM 788 N N . GLY A 1 103 ? -51.122 7.347 61.924 1.00 50.94 103 GLY A N 1
ATOM 789 C CA . GLY A 1 103 ? -51.874 6.142 62.289 1.00 50.94 103 GLY A CA 1
ATOM 790 C C . GLY A 1 103 ? -51.595 5.506 63.649 1.00 50.94 103 GLY A C 1
ATOM 791 O O . GLY A 1 103 ? -52.161 4.453 63.919 1.00 50.94 103 GLY A O 1
ATOM 792 N N . TRP A 1 104 ? -50.784 6.110 64.523 1.00 48.06 104 TRP A N 1
ATOM 793 C CA . TRP A 1 104 ? -50.498 5.540 65.852 1.00 48.06 104 TRP A CA 1
ATOM 794 C C . TRP A 1 104 ? -51.292 6.188 67.001 1.00 48.06 104 TRP A C 1
ATOM 796 O O . TRP A 1 104 ? -50.923 6.034 68.158 1.00 48.06 104 TRP A O 1
ATOM 806 N N . ASP A 1 105 ? -52.417 6.847 66.700 1.00 53.75 105 ASP A N 1
ATOM 807 C CA . ASP A 1 105 ? -53.286 7.510 67.692 1.00 53.75 105 ASP A CA 1
ATOM 808 C C . ASP A 1 105 ? -54.533 6.696 68.104 1.00 53.75 105 ASP A C 1
ATOM 810 O O . ASP A 1 105 ? -55.557 7.268 68.479 1.00 53.75 105 ASP A O 1
ATOM 814 N N . ARG A 1 106 ? -54.504 5.355 68.075 1.00 53.62 106 ARG A N 1
ATOM 815 C CA . ARG A 1 106 ? -55.559 4.550 68.731 1.00 53.62 106 ARG A CA 1
ATOM 816 C C . ARG A 1 106 ? -55.019 3.305 69.419 1.00 53.62 106 ARG A C 1
ATOM 818 O O . ARG A 1 106 ? -54.799 2.277 68.790 1.00 53.62 106 ARG A O 1
ATOM 825 N N . GLY A 1 107 ? -54.913 3.400 70.740 1.00 46.00 107 GLY A N 1
ATOM 826 C CA . GLY A 1 107 ? -54.657 2.268 71.623 1.00 46.00 107 GLY A CA 1
ATOM 827 C C . GLY A 1 107 ? -54.635 2.676 73.089 1.00 46.00 107 GLY A C 1
ATOM 828 O O . GLY A 1 107 ? -53.617 2.527 73.751 1.00 46.00 107 GLY A O 1
ATOM 829 N N . HIS A 1 108 ? -55.752 3.219 73.573 1.00 50.25 108 HIS A N 1
ATOM 830 C CA . HIS A 1 108 ? -56.050 3.343 74.999 1.00 50.25 108 HIS A CA 1
ATOM 831 C C . HIS A 1 108 ? -55.970 1.949 75.645 1.00 50.25 108 HIS A C 1
ATOM 833 O O . HIS A 1 108 ? -56.710 1.054 75.240 1.00 50.25 108 HIS A O 1
ATOM 839 N N . TRP A 1 109 ? -55.116 1.778 76.651 1.00 47.41 109 TRP A N 1
ATOM 840 C CA . TRP A 1 109 ? -55.324 0.789 77.706 1.00 47.41 109 TRP A CA 1
ATOM 841 C C . TRP A 1 109 ? -55.062 1.473 79.038 1.00 47.41 109 TRP A C 1
ATOM 843 O O . TRP A 1 109 ? -53.937 1.523 79.531 1.00 47.41 109 TRP A O 1
ATOM 853 N N . ASP A 1 110 ? -56.144 1.992 79.611 1.00 54.78 110 ASP A N 1
ATOM 854 C CA . ASP A 1 110 ? -56.267 2.062 81.055 1.00 54.78 110 ASP A CA 1
ATOM 855 C C . ASP A 1 110 ? -56.103 0.647 81.613 1.00 54.78 110 ASP A C 1
ATOM 857 O O . ASP A 1 110 ? -56.807 -0.279 81.209 1.00 54.78 110 ASP A O 1
ATOM 861 N N . ASN A 1 111 ? -55.219 0.485 82.588 1.00 50.88 111 ASN A N 1
ATOM 862 C CA . ASN A 1 111 ? -55.433 -0.481 83.653 1.00 50.88 111 ASN A CA 1
ATOM 863 C C . ASN A 1 111 ? -54.901 0.131 84.940 1.00 50.88 111 ASN A C 1
ATOM 865 O O . ASN A 1 111 ? -53.712 0.401 85.096 1.00 50.88 111 ASN A O 1
ATOM 869 N N . GLY A 1 112 ? -55.853 0.440 85.814 1.00 47.84 112 GLY A N 1
ATOM 870 C CA . GLY A 1 112 ? -55.657 1.260 86.989 1.00 47.84 112 GLY A CA 1
ATOM 871 C C . GLY A 1 112 ? -54.838 0.609 88.096 1.00 47.84 112 GLY A C 1
ATOM 872 O O . GLY A 1 112 ? -54.671 -0.608 88.157 1.00 47.84 112 GLY A O 1
ATOM 873 N N . ARG A 1 113 ? -54.414 1.486 89.010 1.00 42.66 113 ARG A N 1
ATOM 874 C CA . ARG A 1 113 ? -54.447 1.407 90.488 1.00 42.66 113 ARG A CA 1
ATOM 875 C C . ARG A 1 113 ? -53.388 2.399 90.981 1.00 42.66 113 ARG A C 1
ATOM 877 O O . ARG A 1 113 ? -52.201 2.174 90.813 1.00 42.66 113 ARG A O 1
ATOM 884 N N . HIS A 1 114 ? -53.748 3.639 91.301 1.00 49.72 114 HIS A N 1
ATOM 885 C CA . HIS A 1 114 ? -54.257 4.084 92.604 1.00 49.72 114 HIS A CA 1
ATOM 886 C C . HIS A 1 114 ? -53.536 3.497 93.833 1.00 49.72 114 HIS A C 1
ATOM 888 O O . HIS A 1 114 ? -53.635 2.303 94.109 1.00 49.72 114 HIS A O 1
ATOM 894 N N . ASN A 1 115 ? -52.990 4.443 94.613 1.00 48.16 115 ASN A N 1
ATOM 895 C CA . ASN A 1 115 ? -52.642 4.432 96.043 1.00 48.16 115 ASN A CA 1
ATOM 896 C C . ASN A 1 115 ? -51.206 3.977 96.385 1.00 48.16 115 ASN A C 1
ATOM 898 O O . ASN A 1 115 ? -50.824 2.854 96.106 1.00 48.16 115 ASN A O 1
ATOM 902 N N . GLY A 1 116 ? -50.374 4.776 97.056 1.00 40.00 116 GLY A N 1
ATOM 903 C CA . GLY A 1 116 ? -50.615 6.086 97.645 1.00 40.00 116 GLY A CA 1
ATOM 904 C C . GLY A 1 116 ? -49.377 6.620 98.367 1.00 40.00 116 GLY A C 1
ATOM 905 O O . GLY A 1 116 ? -48.510 5.868 98.801 1.00 40.00 116 GLY A O 1
ATOM 906 N N . TRP A 1 117 ? -49.337 7.940 98.508 1.00 43.06 117 TRP A N 1
ATOM 907 C CA . TRP A 1 117 ? -48.609 8.620 99.574 1.00 43.06 117 TRP A CA 1
ATOM 908 C C . TRP A 1 117 ? -49.194 8.208 100.922 1.00 43.06 117 TRP A C 1
ATOM 910 O O . TRP A 1 117 ? -50.419 8.261 101.018 1.00 43.06 117 TRP A O 1
ATOM 920 N N . ARG A 1 118 ? -48.367 7.908 101.938 1.00 44.69 118 ARG A N 1
ATOM 921 C CA . ARG A 1 118 ? -48.496 8.396 103.332 1.00 44.69 118 ARG A CA 1
ATOM 922 C C . ARG A 1 118 ? -47.214 8.131 104.140 1.00 44.69 118 ARG A C 1
ATOM 924 O O . ARG A 1 118 ? -46.786 6.986 104.203 1.00 44.69 118 ARG A O 1
ATOM 931 N N . HIS A 1 119 ? -46.783 9.209 104.804 1.00 46.28 119 HIS A N 1
ATOM 932 C CA . HIS A 1 119 ? -45.944 9.341 106.007 1.00 46.28 119 HIS A CA 1
ATOM 933 C C . HIS A 1 119 ? -44.480 8.901 105.969 1.00 46.28 119 HIS A C 1
ATOM 935 O O . HIS A 1 119 ? -44.206 7.687 105.907 1.00 46.28 119 HIS A O 1
#

Sequence (119 aa):
MKILRAASLAIGFTALFASGIVLAGVNVGINVGVPAPVYVAPAPVYAPPPPPVVYQPAPVYMPAPVYAPAPVITIGWHGDRYWDGRRYWGRDEWYRHHGRGPGWDRGHWDNGRHNGWRH

Foldseek 3Di:
DVVVVVVVVVVVVVVVVPDDDPPPPDDDDDDDDDDDDDDDDDDDDDDDDDDDDDDDDDDDDDPDDDDDDDDDDDQADDDQWGDNPPDIDGNVRCCVVVVDDPDPPDDDDDDDDDDDDDD

Radius of gyration: 78.22 Å; chains: 1; bounding box: 132×14×220 Å

Secondary structure (DSSP, 8-state):
-HHHHHHHHHHHHHHHT-----------------PPP---PPPP-PPPPPPP---PPPP--PPPP--PPPPP--SEEETTEEE-SS-EEEHHHHHHHHS--S-----------------

Organism: NCBI:txid1503053